Protein AF-A0A4P6X8Z4-F1 (afdb_monomer_lite)

Sequence (84 aa):
MERIDISDDRRVADLVEAVERDGAVEIVRDGVVVATVAAPQPLAAAAKPRGFDMEGLKALRAKYPVRIGDAATLIRELRDADDC

Foldseek 3Di:
DEEDEVVDVDDPVVVVVVQVVPQKYFYDYPNHGPDMDGDPDPPPDDDDPPPDPPVVVVVVCVVPVPPCVDPVVVVVVVVVVVVD

Structure (mmCIF, N/CA/C/O backbone):
data_AF-A0A4P6X8Z4-F1
#
_entry.id   AF-A0A4P6X8Z4-F1
#
loop_
_atom_site.group_PDB
_atom_site.id
_atom_site.type_symbol
_atom_site.label_atom_id
_atom_site.label_alt_id
_atom_site.label_comp_id
_atom_site.label_asym_id
_atom_site.label_entity_id
_atom_site.label_seq_id
_atom_site.pdbx_PDB_ins_code
_atom_site.Cartn_x
_atom_site.Cartn_y
_atom_site.Cartn_z
_atom_site.occupancy
_atom_site.B_iso_or_equiv
_atom_site.auth_seq_id
_atom_site.auth_comp_id
_atom_site.auth_asym_id
_atom_site.auth_atom_id
_atom_site.pdbx_PDB_model_num
ATOM 1 N N . MET A 1 1 ? -11.791 -0.587 16.732 1.00 68.19 1 MET A N 1
ATOM 2 C CA . MET A 1 1 ? -11.756 -0.715 15.255 1.00 68.19 1 MET A CA 1
ATOM 3 C C . MET A 1 1 ? -12.831 0.186 14.690 1.00 68.19 1 MET A C 1
ATOM 5 O O . MET A 1 1 ? -14.016 -0.130 14.762 1.00 68.19 1 MET A O 1
ATOM 9 N N . GLU A 1 2 ? -12.391 1.353 14.243 1.00 78.25 2 GLU A N 1
ATOM 10 C CA . GLU A 1 2 ? -13.229 2.456 13.780 1.00 78.25 2 GLU A CA 1
ATOM 11 C C . GLU A 1 2 ? -13.515 2.325 12.273 1.00 78.25 2 GLU A C 1
ATOM 13 O O . GLU A 1 2 ? -12.693 1.782 11.533 1.00 78.25 2 GLU A O 1
ATOM 18 N N . ARG A 1 3 ? -14.684 2.794 11.818 1.00 75.56 3 ARG A N 1
ATOM 19 C CA . ARG A 1 3 ? -15.087 2.806 10.401 1.00 75.56 3 ARG A CA 1
ATOM 20 C C . ARG A 1 3 ? -15.216 4.239 9.913 1.00 75.56 3 ARG A C 1
ATOM 22 O O . ARG A 1 3 ? -15.996 4.998 10.485 1.00 75.56 3 ARG A O 1
ATOM 29 N N . ILE A 1 4 ? -14.499 4.581 8.848 1.00 74.69 4 ILE A N 1
ATOM 30 C CA . ILE A 1 4 ? -14.536 5.914 8.241 1.00 74.69 4 ILE A CA 1
ATOM 31 C C . ILE A 1 4 ? -15.102 5.807 6.832 1.00 74.69 4 ILE A C 1
ATOM 33 O O . ILE A 1 4 ? -14.592 5.049 6.011 1.00 74.69 4 ILE A O 1
ATOM 37 N N . ASP A 1 5 ? -16.149 6.583 6.561 1.00 75.25 5 ASP A N 1
ATOM 38 C CA . ASP A 1 5 ? -16.728 6.715 5.230 1.00 75.25 5 ASP A CA 1
ATOM 39 C C . ASP A 1 5 ? -16.015 7.832 4.450 1.00 75.25 5 ASP A C 1
ATOM 41 O O . ASP A 1 5 ? -15.917 8.956 4.948 1.00 75.25 5 ASP A O 1
ATOM 45 N N . ILE A 1 6 ? -15.500 7.527 3.253 1.00 66.44 6 ILE A N 1
ATOM 46 C CA . ILE A 1 6 ? -14.763 8.501 2.417 1.00 66.44 6 ILE A CA 1
ATOM 47 C C . ILE A 1 6 ? -15.662 9.352 1.526 1.00 66.44 6 ILE A C 1
ATOM 49 O O . ILE A 1 6 ? -15.166 10.177 0.763 1.00 66.44 6 ILE A O 1
ATOM 53 N N . SER A 1 7 ? -16.974 9.120 1.562 1.00 64.38 7 SER A N 1
ATOM 54 C CA . SER A 1 7 ? -17.951 9.951 0.847 1.00 64.38 7 SER A CA 1
ATOM 55 C C . SER A 1 7 ? -17.998 11.378 1.404 1.00 64.38 7 SER A C 1
ATOM 57 O O . SER A 1 7 ? -18.526 12.284 0.766 1.00 64.38 7 SER A O 1
ATOM 59 N N . ASP A 1 8 ? -17.460 11.554 2.607 1.00 59.50 8 ASP A N 1
ATOM 60 C CA . ASP A 1 8 ? -17.281 12.804 3.322 1.00 59.50 8 ASP A CA 1
ATOM 61 C C . ASP A 1 8 ? -15.832 13.257 3.069 1.00 59.50 8 ASP A C 1
ATOM 63 O O . ASP A 1 8 ? -14.916 12.442 3.193 1.00 59.50 8 ASP A O 1
ATOM 67 N N . ASP A 1 9 ? -15.617 14.518 2.684 1.00 61.22 9 ASP A N 1
ATOM 68 C CA . ASP A 1 9 ? -14.334 15.136 2.271 1.00 61.22 9 ASP A CA 1
ATOM 69 C C . ASP A 1 9 ? -13.337 15.272 3.456 1.00 61.22 9 ASP A C 1
ATOM 71 O O . ASP A 1 9 ? -12.721 16.311 3.712 1.00 61.22 9 ASP A O 1
ATOM 75 N N . ARG A 1 10 ? -13.248 14.226 4.284 1.00 60.44 10 ARG A N 1
ATOM 76 C CA . ARG A 1 10 ? -12.467 14.178 5.513 1.00 60.44 10 ARG A CA 1
ATOM 77 C C . ARG A 1 10 ? -10.993 14.188 5.176 1.00 60.44 10 ARG A C 1
ATOM 79 O O . ARG A 1 10 ? -10.508 13.488 4.286 1.00 60.44 10 ARG A O 1
ATOM 86 N N . ARG A 1 11 ? -10.266 15.014 5.920 1.00 64.62 11 ARG A N 1
ATOM 87 C CA . ARG A 1 11 ? -8.856 15.272 5.667 1.00 64.62 11 ARG A CA 1
ATOM 88 C C . ARG A 1 11 ? -8.040 14.051 6.069 1.00 64.62 11 ARG A C 1
ATOM 90 O O . ARG A 1 11 ? -8.292 13.427 7.093 1.00 64.62 11 ARG A O 1
ATOM 97 N N . VAL A 1 12 ? -6.989 13.772 5.301 1.00 66.06 12 VAL A N 1
ATOM 98 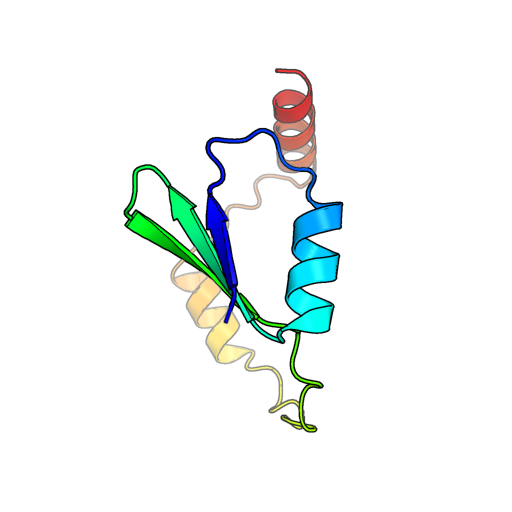C CA . VAL A 1 12 ? -6.010 12.700 5.569 1.00 66.06 12 VAL A CA 1
ATOM 99 C C . VAL A 1 12 ? -5.468 12.751 7.008 1.00 66.06 12 VAL A C 1
ATOM 101 O O . VAL A 1 12 ? -5.184 11.708 7.588 1.00 66.06 12 VAL A O 1
ATOM 104 N N . ALA A 1 13 ? -5.377 13.945 7.605 1.00 68.00 13 ALA A N 1
ATOM 105 C CA . ALA A 1 13 ? -4.952 14.142 8.991 1.00 68.00 13 ALA A CA 1
ATOM 106 C C . ALA A 1 13 ? -5.856 13.426 10.014 1.00 68.00 13 ALA A C 1
ATOM 108 O O . ALA A 1 13 ? -5.343 12.774 10.920 1.00 68.00 13 ALA A O 1
ATOM 109 N N . ASP A 1 14 ? -7.177 13.464 9.824 1.00 76.12 14 ASP A N 1
ATOM 110 C CA . ASP A 1 14 ? -8.139 12.832 10.737 1.00 76.12 14 ASP A CA 1
ATOM 111 C C . ASP A 1 14 ? -8.012 11.300 10.690 1.00 76.12 14 ASP A C 1
ATOM 113 O O . ASP A 1 14 ? -8.193 10.605 11.690 1.00 76.12 14 ASP A O 1
ATOM 117 N N . LEU A 1 15 ? -7.649 10.769 9.518 1.00 75.38 15 LEU A N 1
ATOM 118 C CA . LEU A 1 15 ? -7.434 9.341 9.310 1.00 75.38 15 LEU A CA 1
ATOM 119 C C . LEU A 1 15 ? -6.169 8.852 10.026 1.00 75.38 15 LEU A C 1
ATOM 121 O O . LEU A 1 15 ? -6.166 7.765 10.599 1.00 75.38 15 LEU A O 1
ATOM 125 N N . VAL A 1 16 ? -5.106 9.660 10.013 1.00 75.69 16 VAL A N 1
ATOM 126 C CA . VAL A 1 16 ? -3.859 9.363 10.730 1.00 75.69 16 VAL A CA 1
ATOM 127 C C . VAL A 1 16 ? -4.100 9.360 12.238 1.00 75.69 16 VAL A C 1
ATOM 129 O O . VAL A 1 16 ? -3.733 8.389 12.895 1.00 75.69 16 VAL A O 1
ATOM 132 N N . GLU A 1 17 ? -4.789 10.370 12.777 1.00 79.38 17 GLU A N 1
ATOM 133 C CA . GLU A 1 17 ? -5.125 10.413 14.209 1.00 79.38 17 GLU A CA 1
ATOM 134 C C . GLU A 1 17 ? -5.998 9.225 14.644 1.00 79.38 17 GLU A C 1
ATOM 136 O O . GLU A 1 17 ? -5.788 8.651 15.716 1.00 79.38 17 GLU A O 1
ATOM 141 N N . ALA A 1 18 ? -6.970 8.822 13.820 1.00 79.62 18 ALA A N 1
ATOM 142 C CA . ALA A 1 18 ? -7.811 7.659 14.101 1.00 79.62 18 ALA A CA 1
ATOM 143 C C . ALA A 1 18 ? -6.996 6.352 14.119 1.00 79.62 18 ALA A C 1
ATOM 145 O O . ALA A 1 18 ? -7.164 5.514 15.008 1.00 79.62 18 ALA A O 1
ATOM 146 N N . VAL A 1 19 ? -6.056 6.194 13.182 1.00 81.62 19 VAL A N 1
ATOM 147 C CA . VAL A 1 19 ? -5.150 5.036 13.129 1.00 81.62 19 VAL A CA 1
ATOM 148 C C . VAL A 1 19 ? -4.196 5.007 14.325 1.00 81.62 19 VAL A C 1
ATOM 150 O O . VAL A 1 19 ? -3.942 3.930 14.863 1.00 81.62 19 VAL A O 1
ATOM 153 N N . GLU A 1 20 ? -3.700 6.158 14.781 1.00 78.12 20 GLU A N 1
ATOM 154 C CA . GLU A 1 20 ? -2.866 6.249 15.987 1.00 78.12 20 GLU A CA 1
ATOM 155 C C . GLU A 1 20 ? -3.636 5.888 17.266 1.00 78.12 20 GLU A C 1
ATOM 157 O O . GLU A 1 20 ? -3.069 5.272 18.170 1.00 78.12 20 GLU A O 1
ATOM 162 N N . ARG A 1 21 ? -4.928 6.232 17.340 1.00 77.81 21 ARG A N 1
ATOM 163 C CA . ARG A 1 21 ? -5.775 5.977 18.515 1.00 77.81 21 ARG A CA 1
ATOM 164 C C . ARG A 1 21 ? -6.235 4.525 18.621 1.00 77.81 21 ARG A C 1
ATOM 166 O O . ARG A 1 21 ? -6.111 3.921 19.685 1.00 77.81 21 ARG A O 1
ATOM 173 N N . ASP A 1 22 ? -6.787 3.979 17.541 1.00 73.50 22 ASP A N 1
ATOM 174 C CA . ASP A 1 22 ? -7.447 2.665 17.532 1.00 73.50 22 ASP A CA 1
ATOM 175 C C . ASP A 1 22 ? -6.556 1.548 16.965 1.00 73.50 22 ASP A C 1
ATOM 177 O O . ASP A 1 22 ? -6.936 0.374 16.962 1.00 73.50 22 AS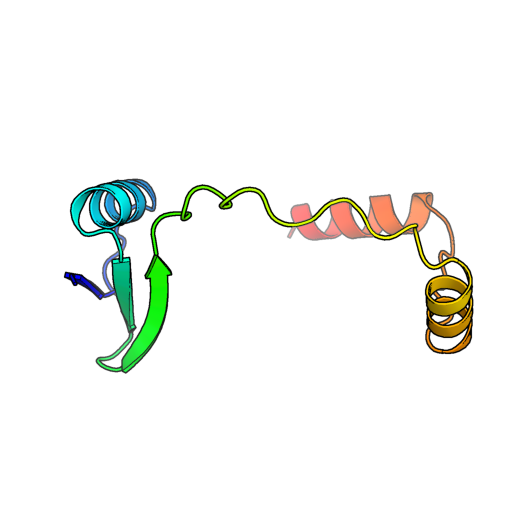P A O 1
ATOM 181 N N . GLY A 1 23 ? -5.372 1.893 16.451 1.00 74.69 23 GLY A N 1
ATOM 182 C CA . GLY A 1 23 ? -4.409 0.965 15.858 1.00 74.69 23 GLY A CA 1
ATOM 183 C C . GLY A 1 23 ? -4.824 0.413 14.491 1.00 74.69 23 GLY A C 1
ATOM 184 O O . GLY A 1 23 ? -3.960 -0.032 13.736 1.00 74.69 23 GLY A O 1
ATOM 185 N N . ALA A 1 24 ? -6.115 0.443 14.147 1.00 79.06 24 ALA A N 1
ATOM 186 C CA . ALA A 1 24 ? -6.630 0.115 12.825 1.00 79.06 24 ALA A CA 1
ATOM 187 C C . ALA A 1 24 ? -8.002 0.743 12.544 1.00 79.06 24 ALA A C 1
ATOM 189 O O . ALA A 1 24 ? -8.895 0.760 13.398 1.00 79.06 24 ALA A O 1
ATOM 190 N N . VAL A 1 25 ? -8.171 1.177 11.299 1.00 85.38 25 VAL A N 1
ATOM 191 C CA . VAL A 1 25 ? -9.361 1.833 10.769 1.00 85.38 25 VAL A CA 1
ATOM 192 C C . VAL A 1 25 ? -9.791 1.144 9.476 1.00 85.38 25 VAL A C 1
ATOM 194 O O . VAL A 1 25 ? -8.980 0.890 8.584 1.00 85.38 25 VAL A O 1
ATOM 197 N N . GLU A 1 26 ? -11.078 0.842 9.364 1.00 86.25 26 GLU A N 1
ATOM 198 C CA . GLU A 1 26 ? -11.699 0.358 8.134 1.00 86.25 26 GLU A CA 1
ATOM 199 C C . GLU A 1 26 ? -12.214 1.547 7.319 1.00 86.25 26 GLU A C 1
ATOM 201 O O . GLU A 1 26 ? -1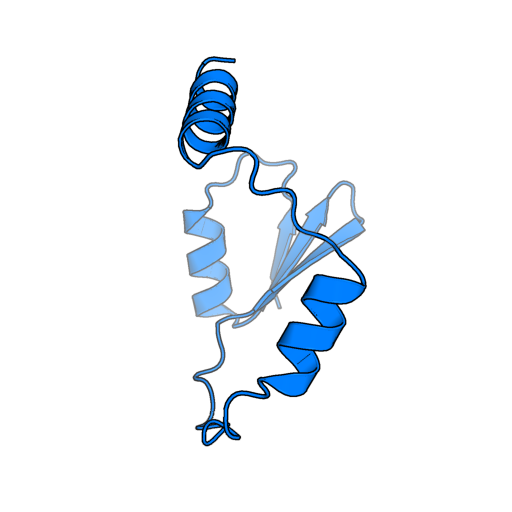2.991 2.369 7.803 1.00 86.25 26 GLU A O 1
ATOM 206 N N . ILE A 1 27 ? -11.791 1.622 6.063 1.00 84.06 27 ILE A N 1
ATOM 207 C CA . ILE A 1 27 ? -12.258 2.608 5.099 1.00 84.06 27 ILE A CA 1
ATOM 208 C C . ILE A 1 27 ? -13.469 2.023 4.376 1.00 84.06 27 ILE A C 1
ATOM 210 O O . ILE A 1 27 ? -13.373 0.973 3.735 1.00 84.06 27 ILE A O 1
ATOM 214 N N . VAL A 1 28 ? -14.600 2.713 4.468 1.00 83.94 28 VAL A N 1
ATOM 215 C CA . VAL A 1 28 ? -15.883 2.333 3.879 1.00 83.94 28 VAL A CA 1
ATOM 216 C C . VAL A 1 28 ? -16.236 3.308 2.756 1.00 83.94 28 VAL A C 1
ATOM 218 O O . VAL A 1 28 ? -16.003 4.510 2.859 1.00 83.94 28 VAL A O 1
ATOM 221 N N . ARG A 1 29 ? -16.790 2.788 1.664 1.00 81.19 29 ARG A N 1
ATOM 222 C CA . ARG A 1 29 ? -17.359 3.570 0.566 1.00 81.19 29 ARG A CA 1
ATOM 223 C C . ARG A 1 29 ? -18.657 2.913 0.122 1.00 81.19 29 ARG A C 1
ATOM 225 O O . ARG A 1 29 ? -18.671 1.706 -0.110 1.00 81.19 29 ARG A O 1
ATOM 232 N N . ASP A 1 30 ? -19.739 3.685 0.042 1.00 84.69 30 ASP A N 1
ATOM 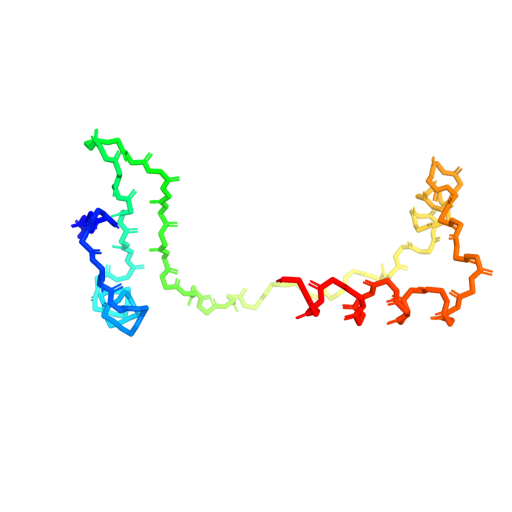233 C CA . ASP A 1 30 ? -21.070 3.189 -0.344 1.00 84.69 30 ASP A CA 1
ATOM 234 C C . ASP A 1 30 ? -21.535 1.983 0.509 1.00 84.69 30 ASP A C 1
ATOM 236 O O . ASP A 1 30 ? -22.150 1.035 0.021 1.00 84.69 30 ASP A O 1
ATOM 240 N N . GLY A 1 31 ? -21.191 1.983 1.804 1.00 82.81 31 GLY A N 1
ATOM 241 C CA . GLY A 1 31 ? -21.500 0.887 2.733 1.00 82.81 31 GLY A CA 1
ATOM 242 C C . GLY A 1 31 ? -20.620 -0.366 2.597 1.00 82.81 31 GLY A C 1
ATOM 243 O O . GLY A 1 31 ? -20.838 -1.336 3.324 1.00 82.81 31 GLY A O 1
ATOM 244 N N . VAL A 1 32 ? -19.614 -0.357 1.715 1.00 81.38 32 VAL A N 1
ATOM 245 C CA . VAL A 1 32 ? -18.676 -1.467 1.489 1.00 81.38 32 VAL A CA 1
ATOM 246 C C . VAL A 1 32 ? -17.290 -1.116 2.028 1.00 81.38 32 VAL A C 1
ATOM 248 O O . VAL A 1 32 ? -16.771 -0.036 1.762 1.00 81.38 32 VAL A O 1
ATOM 251 N N . VAL A 1 33 ? -16.657 -2.031 2.769 1.00 85.31 33 VAL A N 1
ATOM 252 C CA . VAL A 1 33 ? -15.259 -1.864 3.202 1.00 85.31 33 VAL A CA 1
ATOM 253 C C . VAL A 1 33 ? -14.346 -1.993 1.984 1.00 85.31 33 VAL A C 1
ATOM 255 O O . VAL A 1 33 ? -14.303 -3.045 1.347 1.00 85.31 33 VAL A O 1
ATOM 258 N N . VAL A 1 34 ? -13.617 -0.928 1.662 1.00 86.56 34 VAL A N 1
ATOM 259 C CA . VAL A 1 34 ? -12.710 -0.869 0.505 1.00 86.56 34 VAL A CA 1
ATOM 260 C C . VAL A 1 34 ? -11.243 -1.005 0.896 1.00 86.56 34 VAL A C 1
ATOM 262 O O . VAL A 1 34 ? -10.435 -1.436 0.076 1.00 86.56 34 VAL A O 1
ATOM 265 N N . ALA A 1 35 ? -10.885 -0.665 2.136 1.00 82.12 35 ALA A N 1
ATOM 266 C CA . ALA A 1 35 ? -9.528 -0.821 2.644 1.00 82.12 35 ALA A CA 1
ATOM 267 C C . ALA A 1 35 ? -9.503 -0.903 4.175 1.00 82.12 35 ALA A C 1
ATOM 269 O O . ALA A 1 35 ? -10.433 -0.478 4.854 1.00 82.12 35 ALA A O 1
ATOM 270 N N . THR A 1 36 ? -8.397 -1.402 4.717 1.00 82.31 36 THR A N 1
ATOM 271 C CA . THR A 1 36 ? -8.095 -1.353 6.150 1.00 82.31 36 THR A CA 1
ATOM 272 C C . THR A 1 36 ? -6.722 -0.724 6.318 1.00 82.31 36 THR A C 1
ATOM 274 O O . THR A 1 36 ? -5.750 -1.192 5.727 1.00 82.31 36 THR A O 1
ATOM 277 N N . VAL A 1 37 ? -6.642 0.339 7.111 1.00 82.44 37 VAL A N 1
ATOM 278 C CA . VAL A 1 37 ? -5.393 1.025 7.444 1.00 82.44 37 VAL A CA 1
ATOM 279 C C . VAL A 1 37 ? -5.060 0.692 8.885 1.00 82.44 37 VAL A C 1
ATOM 281 O O . VAL A 1 37 ? -5.865 0.938 9.773 1.00 82.44 37 VAL A O 1
ATOM 284 N N . ALA A 1 38 ? -3.889 0.117 9.122 1.00 81.81 38 ALA A N 1
ATOM 285 C CA . ALA A 1 38 ? -3.403 -0.179 10.462 1.00 81.81 38 ALA A CA 1
ATOM 286 C C . ALA A 1 38 ? -2.160 0.652 10.763 1.00 81.81 38 ALA A C 1
ATOM 288 O O . ALA A 1 38 ? -1.386 0.968 9.855 1.00 81.81 38 ALA A O 1
ATOM 289 N N . ALA A 1 39 ? -1.966 0.981 12.038 1.00 75.25 39 ALA A N 1
ATOM 290 C CA . ALA A 1 39 ? -0.757 1.631 12.500 1.00 75.25 39 ALA A CA 1
ATOM 291 C C . ALA A 1 39 ? 0.439 0.757 12.103 1.00 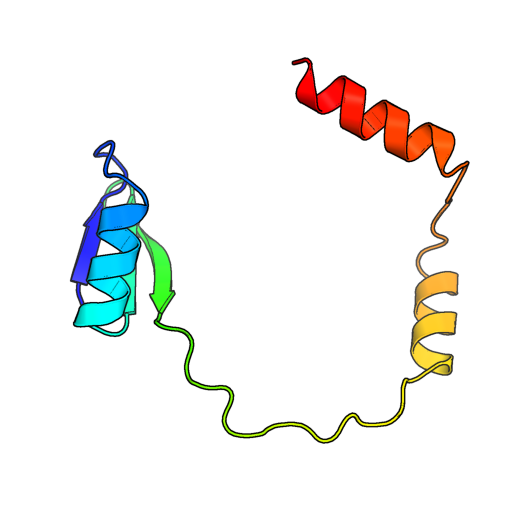75.25 39 ALA A C 1
ATOM 293 O O . ALA A 1 39 ? 0.363 -0.475 12.224 1.00 75.25 39 ALA A O 1
ATOM 294 N N . PRO A 1 40 ? 1.536 1.360 11.611 1.00 67.50 40 PRO A N 1
ATOM 295 C CA . PRO A 1 40 ? 2.728 0.605 11.289 1.00 67.50 40 PRO A CA 1
ATOM 296 C C . PRO A 1 40 ? 3.179 -0.087 12.568 1.00 67.50 40 PRO A C 1
ATOM 298 O O . PRO A 1 40 ? 3.614 0.559 13.523 1.00 67.50 40 PRO A O 1
ATOM 301 N N . GLN A 1 41 ? 3.046 -1.413 12.609 1.00 65.56 41 GLN A N 1
ATOM 302 C CA . GLN A 1 41 ? 3.661 -2.166 13.685 1.00 65.56 41 GLN A CA 1
ATOM 303 C C . GLN A 1 41 ? 5.155 -1.847 13.624 1.00 65.56 41 GLN A C 1
ATOM 305 O O . GLN A 1 41 ? 5.717 -1.860 12.518 1.00 65.56 41 GLN A O 1
ATOM 310 N N . PRO A 1 42 ? 5.809 -1.533 14.760 1.00 57.81 42 PRO A N 1
ATOM 311 C CA . PRO A 1 42 ? 7.256 -1.429 14.765 1.00 57.81 42 PRO A CA 1
ATOM 312 C C . PRO A 1 42 ? 7.748 -2.728 14.149 1.00 57.81 42 PRO A C 1
ATOM 314 O O . PRO A 1 42 ? 7.349 -3.796 14.616 1.00 57.81 42 PRO A O 1
ATOM 317 N N . LEU A 1 43 ? 8.505 -2.638 13.049 1.00 54.56 43 LEU A N 1
ATOM 318 C CA . LEU A 1 43 ? 9.072 -3.808 12.394 1.00 54.56 43 LEU A CA 1
ATOM 319 C C . LEU A 1 43 ? 9.840 -4.556 13.484 1.00 54.56 43 LEU A C 1
ATOM 321 O O . LEU A 1 43 ? 10.945 -4.157 13.854 1.00 54.56 43 LEU A O 1
ATOM 325 N N . ALA A 1 44 ? 9.223 -5.583 14.067 1.00 53.62 44 ALA A N 1
ATOM 326 C CA . ALA A 1 44 ? 9.875 -6.440 15.030 1.00 53.62 44 ALA A CA 1
ATOM 327 C C . ALA A 1 44 ? 11.062 -6.998 14.266 1.00 53.62 44 ALA A C 1
ATOM 329 O O . ALA A 1 44 ? 10.847 -7.688 13.276 1.00 53.62 44 ALA A O 1
ATOM 330 N N . ALA A 1 45 ? 12.268 -6.571 14.648 1.00 53.81 45 ALA A N 1
ATOM 331 C CA . ALA A 1 45 ? 13.525 -6.745 13.931 1.00 53.81 45 ALA A CA 1
ATOM 332 C C . ALA A 1 45 ? 13.551 -8.007 13.043 1.00 53.81 45 ALA A C 1
ATOM 334 O O . ALA A 1 45 ? 13.936 -9.091 13.474 1.00 53.81 45 ALA A O 1
ATOM 335 N N . ALA A 1 46 ? 13.122 -7.864 11.792 1.00 53.41 46 ALA A N 1
ATOM 336 C CA . ALA A 1 46 ? 13.041 -8.934 10.812 1.00 53.41 46 ALA A CA 1
AT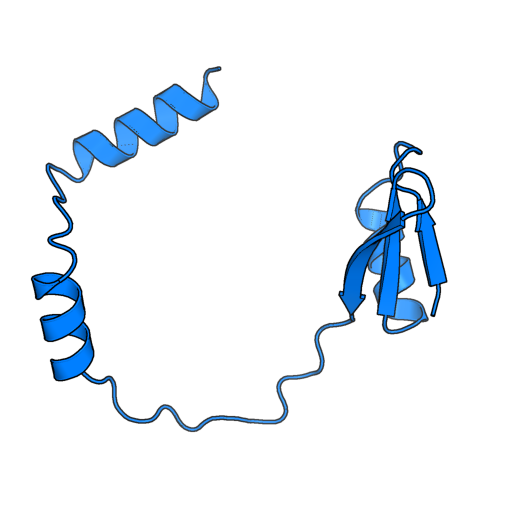OM 337 C C . ALA A 1 46 ? 13.189 -8.264 9.440 1.00 53.41 46 ALA A C 1
ATOM 339 O O . ALA A 1 46 ? 12.419 -7.384 9.095 1.00 53.41 46 ALA A O 1
ATOM 340 N N . ALA A 1 47 ? 14.180 -8.555 8.613 1.00 50.44 47 ALA A N 1
ATOM 341 C CA . ALA A 1 47 ? 15.097 -9.673 8.604 1.00 50.44 47 ALA A CA 1
ATOM 342 C C . ALA A 1 47 ? 16.521 -9.165 8.367 1.00 50.44 47 ALA A C 1
ATOM 344 O O . ALA A 1 47 ? 16.745 -8.196 7.644 1.00 50.44 47 ALA A O 1
ATOM 345 N N . LYS A 1 48 ? 17.499 -9.876 8.936 1.00 55.06 48 LYS A N 1
ATOM 346 C CA . LYS A 1 48 ? 18.889 -9.856 8.467 1.00 55.06 48 LYS A CA 1
ATOM 347 C C . LYS A 1 48 ? 18.847 -9.907 6.930 1.00 55.06 48 LYS A C 1
ATOM 349 O O . LYS A 1 48 ? 18.227 -10.851 6.430 1.00 55.06 48 LYS A O 1
ATOM 354 N N . PRO A 1 49 ? 19.409 -8.935 6.183 1.00 54.88 49 PRO A N 1
ATOM 355 C CA . PRO A 1 49 ? 19.320 -8.955 4.730 1.00 54.88 49 PRO A CA 1
ATOM 356 C C . PRO A 1 49 ? 19.952 -10.262 4.257 1.00 54.88 49 PRO A C 1
ATOM 358 O O . PRO A 1 49 ? 21.162 -10.463 4.371 1.00 54.88 49 PRO A O 1
ATOM 361 N N . ARG A 1 50 ? 19.119 -11.208 3.805 1.00 62.78 50 ARG A N 1
ATOM 362 C CA . ARG A 1 50 ? 19.616 -12.340 3.028 1.00 62.78 50 ARG A CA 1
ATOM 363 C C . ARG A 1 50 ? 20.248 -11.710 1.797 1.00 62.78 50 ARG A C 1
ATOM 365 O O . ARG A 1 50 ? 19.651 -10.812 1.209 1.00 62.78 50 ARG A O 1
ATOM 372 N N . GLY A 1 51 ? 21.486 -12.110 1.514 1.00 62.25 51 GLY A N 1
ATOM 373 C CA . GLY A 1 51 ? 22.307 -11.525 0.461 1.00 62.25 51 GLY A CA 1
ATOM 374 C C . GLY A 1 51 ? 21.505 -11.284 -0.813 1.00 62.25 51 GLY A C 1
ATOM 375 O O . GLY A 1 51 ? 20.640 -12.078 -1.175 1.00 62.25 51 GLY A O 1
ATOM 376 N N . PHE A 1 52 ? 21.772 -10.147 -1.444 1.00 69.56 52 PHE A N 1
ATOM 377 C CA . PHE A 1 52 ? 21.076 -9.713 -2.643 1.00 69.56 52 PHE A CA 1
ATOM 378 C C . PHE A 1 52 ? 21.205 -10.776 -3.748 1.00 69.56 52 PHE A C 1
ATOM 380 O O . PHE A 1 52 ? 22.316 -11.088 -4.184 1.00 69.56 52 PHE A O 1
ATOM 387 N N . ASP A 1 53 ? 20.079 -11.351 -4.178 1.00 78.88 53 ASP A N 1
ATOM 388 C CA . ASP A 1 53 ? 20.047 -12.406 -5.193 1.00 78.88 53 ASP A CA 1
ATOM 389 C C . ASP A 1 53 ? 20.218 -11.815 -6.599 1.00 78.88 53 ASP A C 1
ATOM 391 O O . ASP A 1 53 ? 19.272 -11.427 -7.292 1.00 78.88 53 ASP A O 1
ATOM 395 N N . MET A 1 54 ? 21.479 -11.748 -7.018 1.00 79.81 54 MET A N 1
ATOM 396 C CA . MET A 1 54 ? 21.863 -11.288 -8.348 1.00 79.81 54 MET A CA 1
ATOM 397 C C . MET A 1 54 ? 21.355 -12.209 -9.466 1.00 79.81 54 MET A C 1
ATOM 399 O O . MET A 1 54 ? 21.190 -11.736 -10.592 1.00 79.81 54 MET A O 1
ATOM 403 N N . GLU A 1 55 ? 21.126 -13.501 -9.206 1.00 78.25 55 GLU A N 1
ATOM 404 C CA . GLU A 1 55 ? 20.584 -14.420 -10.213 1.00 78.25 55 GLU A CA 1
ATOM 405 C C . GLU A 1 55 ? 19.093 -14.179 -10.434 1.00 78.25 55 GLU A C 1
ATOM 407 O O . GLU A 1 55 ? 18.669 -14.028 -11.583 1.00 78.25 55 GLU A O 1
ATOM 412 N N . GLY A 1 56 ? 18.321 -14.032 -9.355 1.00 78.75 56 GLY A N 1
ATOM 413 C CA . GLY A 1 56 ? 16.909 -13.662 -9.418 1.00 78.75 56 GLY A CA 1
ATOM 414 C C . GLY A 1 56 ? 16.689 -12.353 -10.179 1.00 78.75 56 GLY A C 1
ATOM 415 O O . GLY A 1 56 ? 15.827 -12.281 -11.059 1.00 78.75 56 GLY A O 1
ATOM 416 N N . LEU A 1 57 ? 17.530 -11.339 -9.938 1.00 74.19 57 LEU A N 1
ATOM 417 C CA . LEU A 1 57 ? 17.456 -10.068 -10.665 1.00 74.19 57 LEU A CA 1
ATOM 418 C C . LEU A 1 57 ? 17.774 -10.223 -12.164 1.00 74.19 57 LEU A C 1
ATOM 420 O O . LEU A 1 57 ? 17.102 -9.623 -13.006 1.00 74.19 57 LEU A O 1
ATOM 424 N N . LYS A 1 58 ? 18.772 -11.043 -12.524 1.00 78.81 58 LYS A N 1
ATOM 425 C CA . LYS A 1 58 ? 19.102 -11.333 -13.932 1.00 78.81 58 LYS A CA 1
ATOM 426 C C . LYS A 1 58 ? 17.958 -12.058 -14.641 1.00 78.81 58 LYS A C 1
ATOM 428 O O . LYS A 1 58 ? 17.628 -11.694 -15.769 1.00 78.81 58 LYS A O 1
ATOM 433 N N . ALA A 1 59 ? 17.328 -13.028 -13.980 1.00 80.31 59 ALA A N 1
ATOM 434 C CA . ALA A 1 59 ? 16.167 -13.737 -14.511 1.00 80.31 59 ALA A CA 1
ATOM 435 C C . ALA A 1 59 ? 14.961 -12.797 -14.693 1.00 80.31 59 ALA A C 1
ATOM 437 O O . ALA A 1 59 ? 14.282 -12.851 -15.720 1.00 80.31 59 ALA A O 1
ATOM 438 N N . LEU A 1 60 ? 14.739 -11.880 -13.744 1.00 72.00 60 LEU A N 1
ATOM 439 C CA . LEU A 1 60 ? 13.692 -10.862 -13.835 1.00 72.00 60 LEU A CA 1
ATOM 440 C C . LEU A 1 60 ? 13.932 -9.910 -15.018 1.00 72.00 60 LEU A C 1
ATOM 442 O O . LEU A 1 60 ? 13.013 -9.664 -15.793 1.00 72.00 60 LEU A O 1
ATOM 446 N N . ARG A 1 61 ? 15.176 -9.443 -15.211 1.00 69.00 61 ARG A N 1
ATOM 447 C CA . ARG A 1 61 ? 15.583 -8.603 -16.354 1.00 69.00 61 ARG A CA 1
ATOM 448 C C . ARG A 1 61 ? 15.443 -9.324 -17.696 1.00 69.00 61 ARG A C 1
ATOM 450 O O . ARG A 1 61 ? 15.118 -8.690 -18.694 1.00 69.00 61 ARG A O 1
ATOM 457 N N . ALA A 1 62 ? 15.704 -10.629 -17.738 1.00 74.06 62 ALA A N 1
ATOM 458 C CA . ALA A 1 62 ? 15.525 -11.430 -18.947 1.00 74.06 62 ALA A CA 1
ATOM 459 C C . ALA A 1 62 ? 14.038 -11.625 -19.292 1.00 74.06 62 ALA A C 1
ATOM 461 O O . ALA A 1 62 ? 13.668 -11.578 -20.462 1.00 74.06 62 ALA A O 1
ATOM 462 N N . LYS A 1 63 ? 13.186 -11.812 -18.275 1.00 72.50 63 LYS A N 1
ATOM 463 C CA . LYS A 1 63 ? 11.736 -11.994 -18.439 1.00 72.50 63 LYS A CA 1
ATOM 464 C C . LYS A 1 63 ? 11.005 -10.686 -18.754 1.00 72.50 63 LYS A C 1
ATOM 466 O O . LYS A 1 63 ? 10.054 -10.688 -19.528 1.00 72.50 63 LYS A O 1
ATOM 471 N N . TYR A 1 64 ? 11.467 -9.584 -18.174 1.00 69.25 64 TYR A N 1
ATOM 472 C CA . TYR A 1 64 ? 10.957 -8.239 -18.402 1.00 69.25 64 TYR A CA 1
ATOM 473 C C . TYR A 1 64 ? 12.117 -7.371 -18.877 1.00 69.25 64 TYR A C 1
ATOM 475 O O . TYR A 1 64 ? 12.783 -6.739 -18.050 1.00 69.25 64 TYR A O 1
ATOM 483 N N . PRO A 1 65 ? 12.410 -7.351 -20.189 1.00 62.78 65 PRO A N 1
ATOM 484 C CA . PRO A 1 65 ? 13.420 -6.457 -20.721 1.00 62.78 65 PRO A CA 1
ATOM 485 C C . PRO A 1 65 ? 12.937 -5.026 -20.494 1.00 62.78 65 PRO A C 1
ATOM 487 O O . PRO A 1 65 ? 12.153 -4.488 -21.274 1.00 62.78 65 PRO A O 1
ATOM 490 N N . VAL A 1 66 ? 13.380 -4.418 -19.393 1.00 61.50 66 VAL A N 1
ATOM 491 C CA . VAL A 1 66 ? 13.146 -3.003 -19.127 1.00 61.50 66 VAL A CA 1
ATOM 492 C C . VAL A 1 66 ? 13.838 -2.255 -20.258 1.00 61.50 66 VAL A C 1
ATOM 494 O O . VAL A 1 66 ? 15.067 -2.181 -20.315 1.00 61.50 66 VAL A O 1
ATOM 497 N N . ARG A 1 67 ? 13.050 -1.742 -21.203 1.00 60.00 67 ARG A N 1
ATOM 498 C CA . ARG A 1 67 ? 13.526 -0.786 -22.196 1.00 60.00 67 ARG A CA 1
ATOM 499 C C . ARG A 1 67 ? 13.679 0.545 -21.477 1.00 60.00 67 ARG A C 1
ATOM 501 O O . ARG A 1 67 ? 12.798 1.391 -21.540 1.00 60.00 67 ARG A O 1
ATOM 508 N N . ILE A 1 68 ? 14.788 0.716 -20.764 1.00 58.88 68 ILE A N 1
ATOM 509 C CA . ILE A 1 68 ? 15.236 2.056 -20.388 1.00 58.88 68 ILE A CA 1
ATOM 510 C C . ILE A 1 68 ? 15.751 2.665 -21.692 1.00 58.88 68 ILE A C 1
ATOM 512 O O . ILE A 1 68 ? 16.902 2.454 -22.060 1.00 58.88 68 ILE A O 1
ATOM 516 N N . GLY A 1 69 ? 14.840 3.269 -22.460 1.00 58.94 69 GLY A N 1
ATOM 517 C CA . GLY A 1 69 ? 15.157 3.863 -23.759 1.00 58.94 69 GLY A CA 1
ATOM 518 C C . GLY A 1 69 ? 16.157 5.004 -23.611 1.00 58.94 69 GLY A C 1
ATOM 519 O O . GLY A 1 69 ? 17.127 5.060 -24.354 1.00 58.94 69 GLY A O 1
ATOM 520 N N . ASP A 1 70 ? 15.945 5.852 -22.604 1.00 64.94 70 ASP A N 1
ATOM 521 C CA . ASP A 1 70 ? 16.835 6.921 -22.161 1.00 64.94 70 ASP A CA 1
ATOM 522 C C . ASP A 1 70 ? 16.269 7.475 -20.839 1.00 64.94 70 ASP A C 1
ATOM 524 O O . ASP A 1 70 ? 15.049 7.580 -20.682 1.00 64.94 70 ASP A O 1
ATOM 528 N N . ALA A 1 71 ? 17.127 7.842 -19.885 1.00 69.06 71 ALA A N 1
ATOM 529 C CA . ALA A 1 71 ? 16.693 8.522 -18.663 1.00 69.06 71 ALA A CA 1
ATOM 530 C C . ALA A 1 71 ? 15.986 9.852 -18.985 1.00 69.06 71 ALA A C 1
ATOM 532 O O . ALA A 1 71 ? 15.066 10.256 -18.273 1.00 69.06 71 ALA A O 1
ATOM 533 N N . ALA A 1 72 ? 16.364 10.497 -20.095 1.00 70.94 72 ALA A N 1
ATOM 534 C CA . ALA A 1 72 ? 15.732 11.726 -20.564 1.00 70.94 72 ALA A CA 1
ATOM 535 C C . ALA A 1 72 ? 14.256 11.534 -20.959 1.00 70.94 72 ALA A C 1
ATOM 537 O O . ALA A 1 72 ? 13.438 12.419 -20.709 1.00 70.94 72 ALA A O 1
ATOM 538 N N . THR A 1 73 ? 13.894 10.384 -21.537 1.00 70.31 73 THR A N 1
ATOM 539 C CA . THR A 1 73 ? 12.507 10.085 -21.929 1.00 70.31 73 THR A CA 1
ATOM 540 C C . THR A 1 73 ? 11.607 9.934 -20.706 1.00 70.31 73 THR A C 1
ATOM 542 O O . THR A 1 73 ? 10.533 10.524 -20.670 1.00 70.31 73 THR A O 1
ATOM 545 N N . LEU A 1 74 ? 12.085 9.239 -19.670 1.00 68.56 74 LEU A N 1
ATOM 546 C CA . LEU A 1 74 ? 11.342 9.050 -18.422 1.00 68.56 74 LEU A CA 1
ATOM 547 C C . LEU A 1 74 ? 11.063 10.380 -17.704 1.00 68.56 74 LEU A C 1
ATOM 549 O O . LEU A 1 74 ? 9.955 10.614 -17.233 1.00 68.56 74 LEU A O 1
ATOM 553 N N . ILE A 1 75 ? 12.062 11.267 -17.636 1.00 76.88 75 ILE A N 1
ATOM 554 C CA . ILE A 1 75 ? 11.913 12.586 -16.997 1.00 76.88 75 ILE A CA 1
ATOM 555 C C . ILE A 1 75 ? 10.880 13.438 -17.743 1.00 76.88 75 ILE A C 1
ATOM 557 O O . ILE A 1 75 ? 10.112 14.163 -17.114 1.00 76.88 75 ILE A O 1
ATOM 561 N N . ARG A 1 76 ? 10.852 13.350 -19.077 1.00 73.06 76 ARG A N 1
ATOM 562 C CA . ARG A 1 76 ? 9.896 14.092 -19.899 1.00 73.06 76 ARG A CA 1
ATOM 563 C C . ARG A 1 76 ? 8.465 13.602 -19.695 1.00 73.06 76 ARG A C 1
ATOM 565 O O . ARG A 1 76 ? 7.593 14.427 -19.482 1.00 73.06 76 ARG A O 1
ATOM 572 N N . GLU A 1 77 ? 8.246 12.289 -19.697 1.00 72.75 77 GLU A N 1
ATOM 573 C CA . GLU A 1 77 ? 6.915 11.709 -19.468 1.00 72.75 77 GLU A CA 1
ATOM 574 C C . GLU A 1 77 ? 6.357 12.065 -18.085 1.00 72.75 77 GLU A C 1
ATOM 576 O O . GLU A 1 77 ? 5.184 12.403 -17.970 1.00 72.75 77 GLU A O 1
ATOM 581 N N . LEU A 1 78 ? 7.197 12.041 -17.045 1.00 74.75 78 LEU A N 1
ATOM 582 C CA . LEU A 1 78 ? 6.783 12.430 -15.694 1.00 74.75 78 LEU A CA 1
ATOM 583 C C . LEU A 1 78 ? 6.428 13.916 -15.604 1.00 74.75 78 LEU A C 1
ATOM 585 O O . LEU A 1 78 ? 5.446 14.263 -14.963 1.00 74.75 78 LEU A O 1
ATOM 589 N N . ARG A 1 79 ? 7.198 14.786 -16.268 1.00 74.38 79 ARG A N 1
ATOM 590 C CA . ARG A 1 79 ? 6.896 16.219 -16.317 1.00 74.38 79 ARG A CA 1
ATOM 591 C C . ARG A 1 79 ? 5.593 16.498 -17.067 1.00 74.38 79 ARG A C 1
ATOM 593 O O . ARG A 1 79 ? 4.764 17.241 -16.564 1.00 74.38 79 ARG A O 1
ATOM 600 N N . ASP A 1 80 ? 5.415 15.891 -18.238 1.00 73.25 80 ASP A N 1
ATOM 601 C CA . ASP A 1 80 ? 4.228 16.102 -19.075 1.00 73.25 80 ASP A CA 1
ATOM 602 C C . ASP A 1 80 ? 2.945 15.562 -18.397 1.00 73.25 80 ASP A C 1
ATOM 604 O O . ASP A 1 80 ? 1.851 16.050 -18.676 1.00 73.25 80 ASP A O 1
ATOM 608 N N . ALA A 1 81 ? 3.064 14.584 -17.488 1.00 68.06 81 ALA A N 1
ATOM 609 C CA . ALA A 1 81 ? 1.949 14.051 -16.701 1.00 68.06 81 ALA A CA 1
ATOM 610 C C . ALA A 1 81 ? 1.527 14.944 -15.516 1.00 68.06 81 ALA A C 1
ATOM 612 O O . ALA A 1 81 ? 0.374 14.867 -15.101 1.00 68.06 81 ALA A O 1
ATOM 613 N N . ASP A 1 82 ? 2.428 15.777 -14.983 1.00 60.06 82 ASP A N 1
ATOM 614 C CA . ASP A 1 82 ? 2.137 16.757 -13.918 1.00 60.06 82 ASP A CA 1
ATOM 615 C C . ASP A 1 82 ? 1.477 18.043 -14.468 1.00 60.06 82 ASP A C 1
ATOM 617 O O . ASP A 1 82 ? 0.840 18.784 -13.723 1.00 60.06 82 ASP A O 1
ATOM 621 N N . ASP A 1 83 ? 1.604 18.304 -15.774 1.00 56.78 83 ASP A N 1
ATOM 622 C CA . ASP A 1 83 ? 1.043 19.477 -16.466 1.00 56.78 83 ASP A CA 1
ATOM 623 C C . ASP A 1 83 ? -0.406 19.258 -17.001 1.00 56.78 83 ASP A C 1
ATOM 625 O O . ASP A 1 83 ? -0.905 20.091 -17.766 1.00 56.78 83 ASP A O 1
ATOM 629 N N . CYS A 1 84 ? -1.095 18.163 -16.626 1.00 48.34 84 CYS A N 1
ATOM 630 C CA . CYS A 1 84 ? -2.471 17.826 -17.054 1.00 48.34 84 CYS A CA 1
ATOM 631 C C . CYS A 1 84 ? -3.525 17.947 -15.942 1.00 48.34 84 CYS A C 1
ATOM 633 O O . CYS A 1 84 ? -3.285 17.443 -14.824 1.00 48.34 84 CYS A O 1
#

Radius of gyration: 20.64 Å; chains: 1; bounding box: 44×34×42 Å

pLDDT: mean 71.08, std 9.65, range [48.34, 86.56]

Secondary structure (DSSP, 8-state):
-EEEETTS---HHHHHHHHHHHSEEEEEETTEEEEEEE------S--------HHHHHHHHHHS------HHHHHHHHHHHHT-